Protein AF-A0A7C4XXU9-F1 (afdb_monomer)

Structure (mmCIF, N/CA/C/O backbone):
data_AF-A0A7C4XXU9-F1
#
_entry.id   AF-A0A7C4XXU9-F1
#
loop_
_atom_site.group_PDB
_atom_site.id
_atom_site.type_symbol
_atom_site.label_atom_id
_atom_site.label_alt_id
_atom_site.label_comp_id
_atom_site.label_asym_id
_atom_site.label_entity_id
_atom_site.label_seq_id
_atom_site.pdbx_PDB_ins_code
_atom_site.Cartn_x
_atom_site.Cartn_y
_atom_site.Cartn_z
_a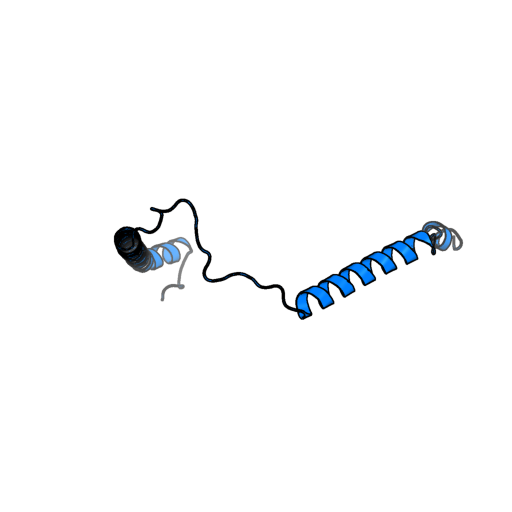tom_site.occupancy
_atom_site.B_iso_or_equiv
_atom_site.auth_seq_id
_atom_site.auth_comp_id
_atom_site.auth_asym_id
_atom_site.auth_atom_id
_atom_site.pdbx_PDB_model_num
ATOM 1 N N . GLU A 1 1 ? 11.260 15.132 27.570 1.00 55.03 1 GLU A N 1
ATOM 2 C CA . GLU A 1 1 ? 10.673 14.213 28.572 1.00 55.03 1 GLU A CA 1
ATOM 3 C C . GLU A 1 1 ? 10.626 12.743 28.139 1.00 55.03 1 GLU A C 1
ATOM 5 O O . GLU A 1 1 ? 11.269 11.927 28.785 1.00 55.03 1 GLU A O 1
ATOM 10 N N . LEU A 1 2 ? 9.922 12.378 27.056 1.00 57.34 2 LEU A N 1
ATOM 11 C CA . LEU A 1 2 ? 9.647 10.966 26.714 1.00 57.34 2 LEU A CA 1
ATOM 12 C C . LEU A 1 2 ? 10.877 10.139 26.284 1.00 57.34 2 LEU A C 1
ATOM 14 O O . LEU A 1 2 ? 10.880 8.922 26.453 1.00 57.34 2 LEU A O 1
ATOM 18 N N . GLU A 1 3 ? 11.930 10.788 25.7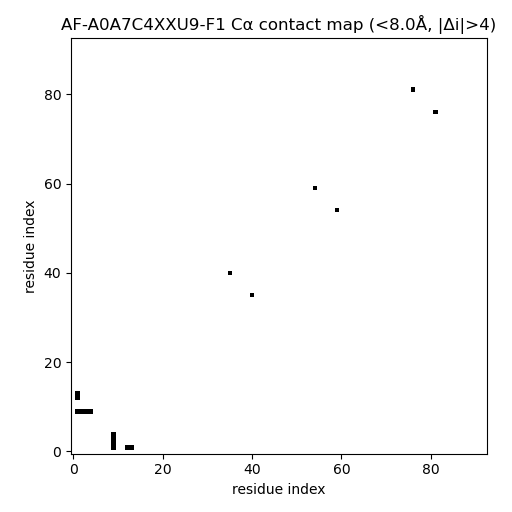84 1.00 61.28 3 GLU A N 1
ATOM 19 C CA . GLU A 1 3 ? 13.165 10.128 25.325 1.00 61.28 3 GLU A CA 1
ATOM 20 C C . GLU A 1 3 ? 14.322 10.172 26.336 1.00 61.28 3 GLU A C 1
ATOM 22 O O . GLU A 1 3 ? 15.390 9.625 26.068 1.00 61.28 3 GLU A O 1
ATOM 27 N N . LYS A 1 4 ? 14.145 10.789 27.513 1.00 60.34 4 LYS A N 1
ATOM 28 C CA . LYS A 1 4 ? 15.209 10.843 28.529 1.00 60.34 4 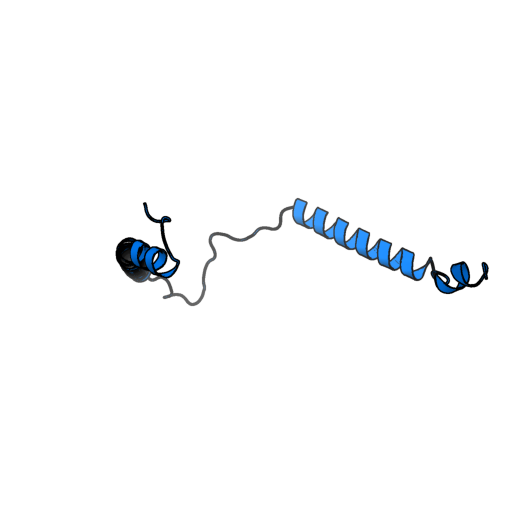LYS A CA 1
ATOM 29 C C . LYS A 1 4 ? 15.179 9.597 29.425 1.00 60.34 4 LYS A C 1
ATOM 31 O O . LYS A 1 4 ? 14.291 9.446 30.265 1.00 60.34 4 LYS A O 1
ATOM 36 N N . GLY A 1 5 ? 16.191 8.735 29.293 1.00 65.06 5 GLY A N 1
ATOM 37 C CA . GLY A 1 5 ? 16.476 7.630 30.219 1.00 65.06 5 GLY A CA 1
ATOM 38 C C . GLY A 1 5 ? 16.821 6.296 29.544 1.00 65.06 5 GLY A C 1
ATOM 39 O O . GLY A 1 5 ? 16.868 6.195 28.324 1.00 65.06 5 GLY A O 1
ATOM 40 N N . ASN A 1 6 ? 17.052 5.264 30.366 1.00 81.00 6 ASN A N 1
ATOM 41 C CA . ASN A 1 6 ? 17.362 3.895 29.934 1.00 81.00 6 ASN A CA 1
ATOM 42 C C . ASN A 1 6 ? 16.227 3.296 29.067 1.00 81.00 6 ASN A C 1
ATOM 44 O O . ASN A 1 6 ? 15.062 3.657 29.257 1.00 81.00 6 ASN A O 1
ATOM 48 N N . PHE A 1 7 ? 16.532 2.343 28.175 1.00 77.44 7 PHE A N 1
ATOM 49 C CA . PHE A 1 7 ? 15.575 1.753 27.212 1.00 77.44 7 PHE A CA 1
ATOM 50 C C . PHE A 1 7 ? 14.244 1.306 27.853 1.00 77.44 7 PHE A C 1
ATOM 52 O O . PHE A 1 7 ? 13.165 1.618 27.350 1.00 77.44 7 PHE A O 1
ATOM 59 N N . LEU A 1 8 ? 14.305 0.676 29.032 1.00 83.62 8 LEU A N 1
ATOM 60 C CA . LEU A 1 8 ? 13.122 0.251 29.796 1.00 83.62 8 LEU A CA 1
ATOM 61 C C . LEU A 1 8 ? 12.204 1.415 30.212 1.00 83.62 8 LEU A C 1
ATOM 63 O O . LEU A 1 8 ? 10.979 1.292 30.186 1.00 83.62 8 LEU A O 1
ATOM 67 N N . LYS A 1 9 ? 12.779 2.562 30.593 1.00 82.81 9 LYS A N 1
ATOM 68 C CA . LYS A 1 9 ? 12.016 3.741 31.031 1.00 82.81 9 LYS A CA 1
ATOM 69 C C . LYS A 1 9 ? 11.318 4.408 29.845 1.00 82.81 9 LYS A C 1
ATOM 71 O O . LYS A 1 9 ? 10.181 4.851 29.981 1.00 82.81 9 LYS A O 1
ATOM 76 N N . ARG A 1 10 ? 11.967 4.397 28.676 1.00 81.12 10 ARG A N 1
ATOM 77 C CA . ARG A 1 10 ? 11.405 4.881 27.410 1.00 81.12 10 ARG A CA 1
ATOM 78 C C . ARG A 1 10 ? 10.159 4.086 27.009 1.00 81.12 10 ARG A C 1
ATOM 80 O O . ARG A 1 10 ? 9.125 4.693 26.760 1.00 81.12 10 ARG A O 1
ATOM 87 N N . VAL A 1 11 ? 10.217 2.750 27.037 1.00 85.06 11 VAL A N 1
ATOM 88 C CA . VAL A 1 11 ? 9.052 1.894 26.727 1.00 85.06 11 VAL A CA 1
ATOM 89 C C . VAL A 1 11 ? 7.881 2.189 27.669 1.00 85.06 11 VAL A C 1
ATOM 91 O O . VAL A 1 11 ? 6.765 2.416 27.206 1.00 85.06 11 VAL A O 1
ATOM 94 N N . ARG A 1 12 ? 8.132 2.277 28.983 1.00 85.19 12 ARG A N 1
ATOM 95 C CA . ARG A 1 12 ? 7.080 2.554 29.975 1.00 85.19 12 ARG A CA 1
ATOM 96 C C . ARG A 1 12 ? 6.402 3.912 29.773 1.00 85.19 12 ARG A C 1
ATOM 98 O O . ARG A 1 12 ? 5.204 4.022 30.004 1.00 85.19 12 ARG A O 1
ATOM 105 N N . ASN A 1 13 ? 7.142 4.920 29.316 1.00 86.81 13 ASN A N 1
ATOM 106 C CA . ASN A 1 13 ? 6.597 6.250 29.037 1.00 86.81 13 ASN A CA 1
ATOM 107 C C . ASN A 1 13 ? 5.686 6.283 27.796 1.00 86.81 13 ASN A C 1
ATOM 109 O O . ASN A 1 13 ? 4.842 7.169 27.697 1.00 86.81 13 ASN A O 1
ATOM 113 N N . TYR A 1 14 ? 5.825 5.330 26.867 1.00 88.25 14 TYR A N 1
ATOM 114 C CA . TYR A 1 14 ? 4.949 5.228 25.694 1.00 88.25 14 TYR A CA 1
ATOM 115 C C . TYR A 1 14 ? 3.639 4.482 25.974 1.00 88.25 14 TYR A C 1
ATOM 117 O O . TYR A 1 14 ? 2.647 4.742 25.296 1.00 88.25 14 TYR A O 1
ATOM 125 N N . ILE A 1 15 ? 3.595 3.597 26.977 1.00 90.88 15 ILE A N 1
ATOM 126 C CA . ILE A 1 15 ? 2.400 2.801 27.319 1.00 90.88 15 ILE A CA 1
ATOM 127 C C . ILE A 1 15 ? 1.129 3.665 27.485 1.00 90.88 15 ILE A C 1
ATOM 129 O O . ILE A 1 15 ? 0.121 3.330 26.859 1.00 90.88 15 ILE A O 1
ATOM 133 N N . PRO A 1 16 ? 1.141 4.795 28.226 1.00 91.06 16 PRO A N 1
ATOM 134 C CA . PRO A 1 16 ? -0.051 5.627 28.417 1.00 91.06 16 PRO A CA 1
ATOM 135 C C . PRO A 1 16 ? -0.594 6.253 27.129 1.00 91.06 16 PRO A C 1
ATOM 137 O O . PRO A 1 16 ? -1.754 6.638 27.095 1.00 91.06 16 PRO A O 1
ATOM 140 N N . ILE A 1 17 ? 0.231 6.364 26.084 1.00 91.31 17 ILE A N 1
ATOM 141 C CA . ILE A 1 17 ? -0.157 6.908 24.775 1.00 91.31 17 ILE A CA 1
ATOM 142 C C . ILE A 1 17 ? -0.604 5.775 23.846 1.00 91.31 17 ILE A C 1
ATOM 144 O O . ILE A 1 17 ? -1.588 5.905 23.122 1.00 91.31 17 ILE A O 1
ATOM 148 N N . LEU A 1 18 ? 0.088 4.636 23.882 1.00 94.12 18 LEU A N 1
ATOM 149 C CA . LEU A 1 18 ? -0.221 3.488 23.031 1.00 94.12 18 LEU A CA 1
ATOM 150 C C . LEU A 1 18 ? -1.592 2.885 23.349 1.00 94.12 18 LEU A C 1
ATOM 152 O O . LEU A 1 18 ? -2.357 2.612 22.428 1.00 94.12 18 LEU A O 1
ATOM 156 N N . ILE A 1 19 ? -1.930 2.719 24.632 1.00 95.56 19 ILE A N 1
ATOM 157 C CA . ILE A 1 19 ? -3.220 2.151 25.057 1.00 95.56 19 ILE A CA 1
ATOM 158 C C . ILE A 1 19 ? -4.418 2.924 24.463 1.00 95.56 19 ILE A C 1
ATOM 160 O O . ILE A 1 19 ? -5.237 2.301 23.783 1.00 95.56 19 ILE A O 1
ATOM 164 N N . PRO A 1 20 ? -4.552 4.254 24.645 1.00 95.69 20 PRO A N 1
ATOM 165 C CA . PRO A 1 20 ? -5.681 4.997 24.088 1.00 95.69 20 PRO A CA 1
ATOM 166 C C . PRO A 1 20 ? -5.675 5.036 22.556 1.00 95.69 20 PRO A C 1
ATOM 168 O O . PRO A 1 20 ? -6.749 4.992 21.957 1.00 95.69 20 PRO A O 1
ATOM 171 N N . LEU A 1 21 ? -4.505 5.061 21.906 1.00 96.62 21 LEU A N 1
ATOM 172 C CA . LEU A 1 21 ? -4.420 4.986 20.442 1.00 96.62 21 LEU A CA 1
ATOM 173 C C . LEU A 1 21 ? -4.955 3.655 19.907 1.00 96.62 21 LEU A C 1
ATOM 175 O O . LEU A 1 21 ? -5.728 3.649 18.950 1.00 96.62 21 LEU A O 1
ATOM 179 N N . ILE A 1 22 ? -4.590 2.541 20.544 1.00 97.38 22 ILE A N 1
ATOM 180 C CA . ILE A 1 22 ? -5.076 1.210 20.166 1.00 97.38 22 ILE A CA 1
ATOM 181 C C . ILE A 1 22 ? -6.592 1.130 20.361 1.00 97.38 22 ILE A C 1
ATOM 183 O O . ILE A 1 22 ? -7.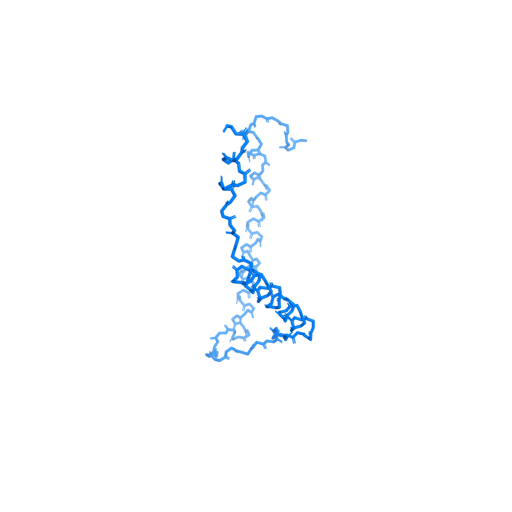302 0.707 19.451 1.00 97.38 22 ILE A O 1
ATOM 187 N N . ILE A 1 23 ? -7.108 1.591 21.505 1.00 97.56 23 ILE A N 1
ATOM 188 C CA . ILE A 1 23 ? -8.554 1.590 21.775 1.00 97.56 23 ILE A CA 1
ATOM 189 C C . ILE A 1 23 ? -9.304 2.456 20.751 1.00 97.56 23 ILE A C 1
ATOM 191 O O . ILE A 1 23 ? -10.354 2.047 20.255 1.00 97.56 23 ILE A O 1
ATOM 195 N N . SER A 1 24 ? -8.762 3.625 20.404 1.00 97.19 24 SER A N 1
ATOM 196 C CA . SER A 1 24 ? -9.328 4.516 19.384 1.00 97.19 24 SER A CA 1
ATOM 197 C C . SER A 1 24 ? -9.363 3.854 18.001 1.00 97.19 24 SER A C 1
ATOM 199 O O . SER A 1 24 ? -10.394 3.869 17.327 1.00 97.19 24 SER A O 1
ATOM 201 N N . ALA A 1 25 ? -8.274 3.191 17.600 1.00 97.25 25 ALA A N 1
ATOM 202 C CA . ALA A 1 25 ? -8.204 2.469 16.333 1.00 97.25 25 ALA A CA 1
ATOM 203 C C . ALA A 1 25 ? -9.206 1.302 16.266 1.00 97.25 25 ALA A C 1
ATOM 205 O O . ALA A 1 25 ? -9.868 1.127 15.242 1.00 97.25 25 ALA A O 1
ATOM 206 N N . ILE A 1 26 ? -9.363 0.543 17.359 1.00 98.06 26 ILE A N 1
ATOM 207 C CA . ILE A 1 26 ? -10.332 -0.561 17.443 1.00 98.06 26 ILE A CA 1
ATOM 208 C C . ILE A 1 26 ? -11.763 -0.033 17.309 1.00 98.06 26 ILE A C 1
ATOM 210 O O . ILE A 1 26 ? -12.516 -0.544 16.482 1.00 98.06 26 ILE A O 1
ATOM 214 N N . ARG A 1 27 ? -12.135 1.010 18.065 1.00 97.75 27 ARG A N 1
ATOM 215 C CA . ARG A 1 27 ? -13.477 1.619 17.980 1.00 97.75 27 ARG A CA 1
ATOM 216 C C . ARG A 1 27 ? -13.795 2.084 16.562 1.00 97.75 27 ARG A C 1
ATOM 218 O O . ARG A 1 27 ? -14.816 1.691 16.012 1.00 97.75 27 ARG A O 1
ATOM 225 N N . ARG A 1 28 ? -12.870 2.813 15.934 1.00 97.25 28 ARG A N 1
ATOM 226 C CA . ARG A 1 28 ? -13.014 3.263 14.543 1.00 97.25 28 ARG A CA 1
ATOM 227 C C . ARG A 1 28 ? -13.186 2.099 13.565 1.00 97.25 28 ARG A C 1
ATOM 229 O O . ARG A 1 28 ? -13.953 2.206 12.614 1.00 97.25 28 ARG A O 1
ATOM 236 N N . SER A 1 29 ? -12.456 1.000 13.764 1.00 97.56 29 SER A N 1
ATOM 237 C CA . SER A 1 29 ? -12.586 -0.185 12.912 1.00 97.56 29 SER A CA 1
ATOM 238 C C . SER A 1 29 ? -13.957 -0.846 13.055 1.00 97.56 29 SER A C 1
ATOM 240 O O . SER A 1 29 ? -14.490 -1.322 12.056 1.00 97.56 29 SER A O 1
ATOM 242 N N . LEU A 1 30 ? -14.516 -0.883 14.267 1.00 97.69 30 LEU A N 1
ATOM 243 C CA . LEU A 1 30 ? -15.848 -1.434 14.527 1.00 97.69 30 LEU A CA 1
ATOM 244 C C . LEU A 1 30 ? -16.941 -0.561 13.904 1.00 97.69 30 LEU A C 1
ATOM 246 O O . LEU A 1 30 ? -17.786 -1.080 13.184 1.00 97.69 30 LEU A O 1
ATOM 250 N N . GLU A 1 31 ? -16.867 0.758 14.088 1.00 97.19 31 GLU A N 1
ATOM 251 C CA . GLU A 1 31 ? -17.789 1.715 13.456 1.00 97.19 31 GLU A CA 1
ATOM 252 C C . GLU A 1 31 ? -17.751 1.611 11.923 1.00 97.19 31 GLU A C 1
ATOM 254 O O . GLU A 1 31 ? -18.783 1.642 11.253 1.00 97.19 31 GLU A O 1
ATOM 259 N N . LEU A 1 32 ? -16.554 1.446 11.346 1.00 96.19 32 LEU A N 1
ATOM 260 C CA . LEU A 1 32 ? -16.398 1.241 9.909 1.00 96.19 32 LEU A CA 1
ATOM 261 C C . LEU A 1 32 ? -17.017 -0.088 9.457 1.00 96.19 32 LEU A C 1
ATOM 263 O O . LEU A 1 32 ? -17.669 -0.115 8.415 1.00 96.19 32 LEU A O 1
ATOM 267 N N . ALA A 1 33 ? -16.829 -1.169 10.217 1.00 95.88 33 ALA A N 1
ATOM 268 C CA . ALA A 1 33 ? -17.416 -2.471 9.910 1.00 95.88 33 ALA A CA 1
ATOM 269 C C . ALA A 1 33 ? -18.951 -2.418 9.948 1.00 95.88 33 ALA A C 1
ATOM 271 O O . ALA A 1 33 ? -19.591 -2.843 8.990 1.00 95.88 33 ALA A O 1
ATOM 272 N N . GLU A 1 34 ? -19.535 -1.800 10.975 1.00 95.75 34 GLU A N 1
ATOM 273 C CA . GLU A 1 34 ? -20.985 -1.604 11.088 1.00 95.75 34 GLU A CA 1
ATOM 274 C C . GLU A 1 34 ? -21.535 -0.769 9.918 1.00 95.75 34 GLU A C 1
ATOM 276 O O . GLU A 1 34 ? -22.524 -1.136 9.278 1.00 95.75 34 GLU A O 1
ATOM 281 N N . ALA A 1 35 ? -20.842 0.311 9.542 1.00 96.06 35 ALA A N 1
ATOM 282 C CA . ALA A 1 35 ? -21.206 1.112 8.374 1.00 96.06 35 ALA A CA 1
ATOM 283 C C . ALA A 1 35 ? -21.082 0.328 7.051 1.00 96.06 35 ALA A C 1
ATOM 285 O O . ALA A 1 35 ? -21.865 0.540 6.119 1.00 96.06 35 ALA A O 1
ATOM 286 N N . MET A 1 36 ? -20.102 -0.574 6.942 1.00 94.88 36 MET A N 1
ATOM 287 C CA . MET A 1 36 ? -19.930 -1.453 5.783 1.00 94.88 36 M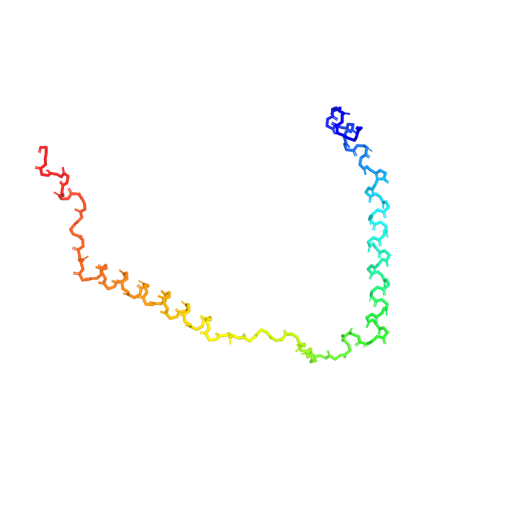ET A CA 1
ATOM 288 C C . MET A 1 36 ? -21.048 -2.498 5.699 1.00 94.88 36 MET A C 1
ATOM 290 O O . MET A 1 36 ? -21.589 -2.712 4.611 1.00 94.88 36 MET A O 1
ATOM 294 N N . GLU A 1 37 ? -21.429 -3.102 6.822 1.00 92.00 37 GLU A N 1
ATOM 295 C CA . GLU A 1 37 ? -22.535 -4.060 6.912 1.00 92.00 37 GLU A CA 1
ATOM 296 C C . GLU A 1 37 ? -23.884 -3.401 6.608 1.00 92.00 37 GLU A C 1
ATOM 298 O O . GLU A 1 37 ? -24.656 -3.939 5.814 1.00 92.00 37 GLU A O 1
ATOM 303 N N . SER A 1 38 ? -24.126 -2.188 7.119 1.00 94.69 38 SER A N 1
ATOM 304 C CA . SER A 1 38 ? -25.320 -1.390 6.797 1.00 94.69 38 SER A CA 1
ATOM 305 C C . SER A 1 38 ? -25.454 -1.118 5.291 1.00 94.69 38 SER A C 1
ATOM 307 O O . SER A 1 38 ? -26.554 -1.117 4.738 1.00 94.69 38 SER A O 1
ATOM 309 N N . ARG A 1 39 ? -24.324 -0.960 4.589 1.00 91.81 39 ARG A N 1
ATOM 310 C CA . ARG A 1 39 ? -24.265 -0.811 3.124 1.00 91.81 39 ARG A CA 1
ATOM 311 C C . ARG A 1 39 ? -24.263 -2.147 2.367 1.00 91.81 39 ARG A C 1
ATOM 313 O O . ARG A 1 39 ? -24.012 -2.151 1.161 1.00 91.81 39 ARG A O 1
ATOM 320 N N . ALA A 1 40 ? -24.501 -3.269 3.048 1.00 89.25 40 ALA A N 1
ATOM 321 C CA . ALA A 1 40 ? -24.448 -4.628 2.505 1.00 89.25 40 ALA A CA 1
ATOM 322 C C . ALA A 1 40 ? -23.121 -4.950 1.784 1.00 89.25 40 ALA A C 1
ATOM 324 O O . ALA A 1 40 ? -23.080 -5.684 0.785 1.00 89.25 40 ALA A O 1
ATOM 325 N N . TRP A 1 41 ? -22.006 -4.391 2.267 1.00 84.56 41 TRP A N 1
ATOM 326 C CA . TRP A 1 41 ? -20.697 -4.614 1.664 1.00 84.56 41 TRP A CA 1
ATOM 327 C C . TRP A 1 41 ? -20.292 -6.088 1.781 1.00 84.56 41 TRP A C 1
ATOM 329 O O . TRP A 1 41 ? -20.005 -6.588 2.860 1.00 84.56 41 TRP A O 1
ATOM 339 N N . GLY A 1 42 ? -20.214 -6.786 0.645 1.00 83.38 42 GLY A N 1
ATOM 340 C CA . GLY A 1 42 ? -19.902 -8.221 0.596 1.00 83.38 42 GLY A CA 1
ATOM 341 C C . GLY A 1 42 ? -21.099 -9.141 0.347 1.00 83.38 42 GLY A C 1
ATOM 342 O O . GLY A 1 42 ? -20.882 -10.331 0.142 1.00 83.38 42 GLY A O 1
ATOM 343 N N . ALA A 1 43 ? -22.324 -8.610 0.260 1.00 83.75 43 ALA A N 1
ATOM 344 C CA . ALA A 1 43 ? -23.512 -9.398 -0.088 1.00 83.75 43 ALA A CA 1
ATOM 345 C C . ALA A 1 43 ? -23.510 -9.902 -1.550 1.00 83.75 43 ALA A C 1
ATOM 347 O O . ALA A 1 43 ? -24.104 -10.932 -1.857 1.00 83.75 43 ALA A O 1
ATOM 348 N N . THR A 1 44 ? -22.819 -9.208 -2.465 1.00 79.88 44 THR A N 1
ATOM 349 C CA . THR A 1 44 ? -22.670 -9.630 -3.869 1.00 79.88 44 THR A CA 1
ATOM 350 C C . THR A 1 44 ? -21.328 -10.317 -4.126 1.00 79.88 44 THR A C 1
ATOM 352 O O . THR A 1 44 ? -20.268 -9.806 -3.753 1.00 79.88 44 THR A O 1
ATOM 355 N N . LYS A 1 45 ? -21.356 -11.461 -4.829 1.00 76.81 45 LYS A N 1
ATOM 356 C CA . LYS A 1 45 ? -20.142 -12.174 -5.276 1.00 76.81 45 LYS A CA 1
ATOM 357 C C . LYS A 1 45 ? -19.350 -11.385 -6.324 1.00 76.81 45 LYS A C 1
ATOM 359 O O . LYS A 1 45 ? -18.134 -11.542 -6.411 1.00 76.81 45 LYS A O 1
ATOM 364 N N . LYS A 1 46 ? -20.008 -10.537 -7.124 1.00 77.19 46 LYS A N 1
ATOM 365 C CA . LYS A 1 46 ? -19.348 -9.752 -8.175 1.00 77.19 46 LYS A CA 1
ATOM 366 C C . LYS A 1 46 ? -18.978 -8.376 -7.625 1.00 77.19 46 LYS A C 1
ATOM 368 O O . LYS A 1 46 ? -19.828 -7.502 -7.491 1.00 77.19 46 LYS A O 1
ATOM 373 N N . ARG A 1 47 ? -17.701 -8.191 -7.285 1.00 77.81 47 ARG A N 1
ATOM 374 C CA . ARG A 1 47 ? -17.155 -6.901 -6.842 1.00 77.81 47 ARG A CA 1
ATOM 375 C C . ARG A 1 47 ? -17.015 -5.964 -8.046 1.00 77.81 47 ARG A C 1
ATOM 377 O O . ARG A 1 47 ? -16.325 -6.297 -9.005 1.00 77.81 47 ARG A O 1
ATOM 384 N N . THR A 1 48 ? -17.641 -4.793 -7.986 1.00 80.88 48 THR A N 1
ATOM 385 C CA . THR A 1 48 ? -17.400 -3.707 -8.948 1.00 80.88 48 THR A CA 1
ATOM 386 C C . THR A 1 48 ? -16.261 -2.843 -8.418 1.00 80.88 48 THR A C 1
ATOM 388 O O . THR A 1 48 ? -16.356 -2.317 -7.311 1.00 80.88 48 THR A O 1
ATOM 391 N N . ASN A 1 49 ? -15.172 -2.712 -9.177 1.00 79.00 49 ASN A N 1
ATOM 392 C CA . ASN A 1 49 ? -14.053 -1.852 -8.799 1.00 79.00 49 ASN A CA 1
ATOM 393 C C . ASN A 1 49 ? -14.301 -0.421 -9.305 1.00 79.00 49 ASN A C 1
ATOM 395 O O . ASN A 1 49 ? -14.408 -0.210 -10.511 1.00 79.00 49 ASN A O 1
ATOM 399 N N . LEU A 1 50 ? -14.408 0.546 -8.388 1.00 83.81 50 LEU A N 1
ATOM 400 C CA . LEU A 1 50 ? -14.590 1.964 -8.720 1.00 83.81 50 LEU A CA 1
ATOM 401 C C . LEU A 1 50 ? -13.293 2.601 -9.247 1.00 83.81 50 LEU A C 1
ATOM 403 O O . LEU A 1 50 ? -13.333 3.435 -10.149 1.00 83.81 50 LEU A O 1
ATOM 407 N N . TYR A 1 51 ? -12.144 2.180 -8.714 1.00 85.38 51 TYR A N 1
ATOM 408 C CA . TYR A 1 51 ? -10.825 2.672 -9.100 1.00 85.38 51 TYR A CA 1
ATOM 409 C C . TYR A 1 51 ? -10.109 1.611 -9.926 1.00 85.38 51 TYR A C 1
ATOM 411 O O . TYR A 1 51 ? -9.379 0.759 -9.419 1.00 85.38 51 TYR A O 1
ATOM 419 N N . VAL A 1 52 ? -10.338 1.659 -11.234 1.00 85.44 52 VAL A N 1
ATOM 420 C CA . VAL A 1 52 ? -9.637 0.790 -12.179 1.00 85.44 52 VAL A CA 1
ATOM 421 C C . VAL A 1 52 ? -8.335 1.465 -12.590 1.00 85.44 52 VAL A C 1
ATOM 423 O O . VAL A 1 52 ? -8.350 2.586 -13.103 1.00 85.44 52 VAL A O 1
ATOM 426 N N . LEU A 1 53 ? -7.211 0.775 -12.384 1.00 86.12 53 LEU A N 1
ATOM 427 C CA . LEU A 1 53 ? -5.918 1.214 -12.893 1.00 86.12 53 LEU A CA 1
ATOM 428 C C . LEU A 1 53 ? -5.957 1.164 -14.426 1.00 86.12 53 LEU A C 1
ATOM 430 O O . LEU A 1 53 ? -6.089 0.092 -15.017 1.00 86.12 53 LEU A O 1
ATOM 434 N N . LYS A 1 54 ? -5.887 2.329 -15.071 1.00 85.62 54 LYS A N 1
ATOM 435 C CA . LYS A 1 54 ? -5.809 2.443 -16.530 1.00 85.62 54 LYS A CA 1
ATOM 436 C C . LYS A 1 54 ? -4.362 2.704 -16.914 1.00 85.62 54 LYS A C 1
ATOM 438 O O . LYS A 1 54 ? -3.812 3.723 -16.506 1.00 85.62 54 LYS A O 1
ATOM 443 N N . LEU A 1 55 ? -3.787 1.807 -17.712 1.00 85.44 55 LEU A N 1
ATOM 444 C CA . LEU A 1 55 ? -2.458 2.006 -18.286 1.00 85.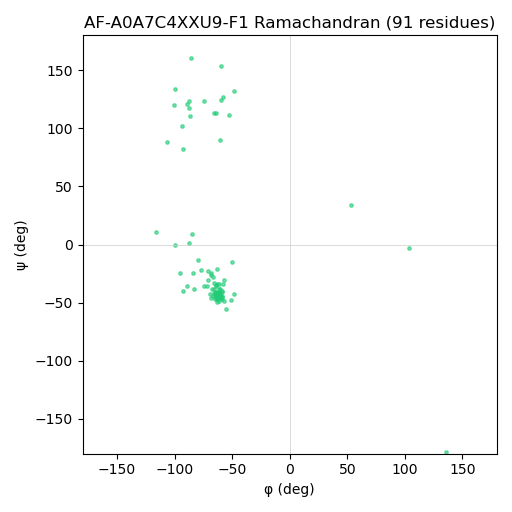44 55 LEU A CA 1
ATOM 445 C C . LEU A 1 55 ? -2.463 3.276 -19.134 1.00 85.44 55 LEU A C 1
ATOM 447 O O . LEU A 1 55 ? -3.293 3.431 -20.042 1.00 85.44 55 LEU A O 1
ATOM 451 N N . ARG A 1 56 ? -1.557 4.198 -18.819 1.00 88.81 56 ARG A N 1
ATOM 452 C CA . ARG A 1 56 ? -1.386 5.431 -19.590 1.00 88.81 56 ARG A CA 1
ATOM 453 C C . ARG A 1 56 ? -0.448 5.161 -20.761 1.00 88.81 56 ARG A C 1
ATOM 455 O O . ARG A 1 56 ? 0.319 4.205 -20.770 1.00 88.81 56 ARG A O 1
ATOM 462 N N . ARG A 1 57 ? -0.496 6.030 -21.774 1.00 86.75 57 ARG A N 1
ATOM 463 C CA . ARG A 1 57 ? 0.414 5.954 -22.935 1.00 86.75 57 ARG A CA 1
ATOM 464 C C . ARG A 1 57 ? 1.888 6.012 -22.519 1.00 86.75 57 ARG A C 1
ATOM 466 O O . ARG A 1 57 ? 2.727 5.404 -23.167 1.00 86.75 57 ARG A O 1
ATOM 473 N N . GLU A 1 58 ? 2.165 6.708 -21.420 1.00 88.50 58 GLU A N 1
ATOM 474 C CA . GLU A 1 58 ? 3.479 6.786 -20.780 1.00 88.50 58 GLU A CA 1
ATOM 475 C C . GLU A 1 58 ? 3.967 5.400 -20.334 1.00 88.50 58 GLU A C 1
ATOM 477 O O . GLU A 1 58 ? 5.094 5.036 -20.650 1.00 88.50 58 GLU A O 1
ATOM 482 N N . ASP A 1 59 ? 3.111 4.581 -19.710 1.00 90.31 59 ASP A N 1
ATOM 483 C CA . ASP A 1 59 ? 3.475 3.229 -19.257 1.00 90.31 59 ASP A CA 1
ATOM 484 C C . ASP A 1 59 ? 3.889 2.336 -20.433 1.00 90.31 59 ASP A C 1
ATOM 486 O O . ASP A 1 59 ? 4.856 1.581 -20.342 1.00 90.31 59 ASP A O 1
ATOM 490 N N . TYR A 1 60 ? 3.200 2.466 -21.572 1.00 90.50 60 TYR A N 1
ATOM 491 C CA . TYR A 1 60 ? 3.564 1.753 -22.797 1.00 90.50 60 TYR A CA 1
ATOM 492 C C . TYR A 1 60 ? 4.893 2.236 -23.382 1.00 90.50 60 TYR A C 1
ATOM 494 O O . TYR A 1 60 ? 5.673 1.417 -23.866 1.00 90.50 60 TYR A O 1
ATOM 502 N N . LEU A 1 61 ? 5.174 3.542 -23.321 1.00 93.62 61 LEU A N 1
ATOM 503 C CA . LEU A 1 61 ? 6.450 4.096 -23.771 1.00 93.62 61 LEU A CA 1
ATOM 504 C C . LEU A 1 61 ? 7.605 3.583 -22.902 1.00 93.62 61 LEU A C 1
ATOM 506 O O . LEU A 1 61 ? 8.603 3.107 -23.441 1.00 93.62 61 LEU A O 1
ATOM 510 N N . PHE A 1 62 ? 7.453 3.614 -21.575 1.00 93.69 62 PHE A N 1
ATOM 511 C CA . PHE A 1 62 ? 8.451 3.067 -20.654 1.00 93.69 62 PHE A CA 1
ATOM 512 C C . PHE A 1 62 ? 8.662 1.569 -20.880 1.00 93.69 62 PHE A C 1
ATOM 514 O O . PHE A 1 62 ? 9.806 1.137 -21.009 1.00 93.69 62 PHE A O 1
ATOM 521 N N . ALA A 1 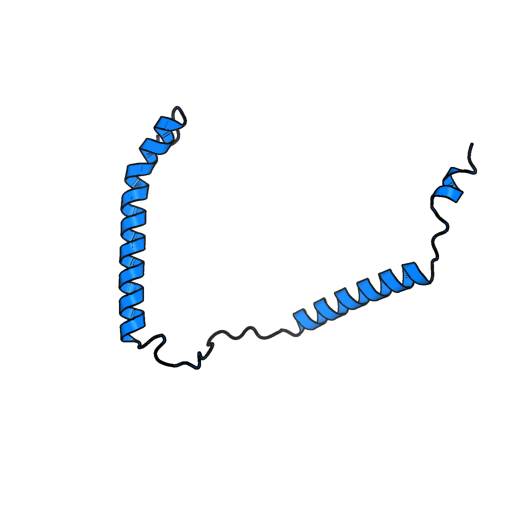63 ? 7.585 0.792 -21.021 1.00 93.56 63 ALA A N 1
ATOM 522 C CA . ALA A 1 63 ? 7.681 -0.634 -21.316 1.00 93.56 63 ALA A CA 1
ATOM 523 C C . ALA A 1 63 ? 8.439 -0.904 -22.629 1.00 93.56 63 ALA A C 1
ATOM 525 O O . ALA A 1 63 ? 9.327 -1.757 -22.662 1.00 93.56 63 ALA A O 1
ATOM 526 N N . ALA A 1 64 ? 8.145 -0.152 -23.696 1.00 94.44 64 ALA A N 1
ATOM 527 C CA . ALA A 1 64 ? 8.825 -0.296 -24.982 1.00 94.44 64 ALA A CA 1
ATOM 528 C C . ALA A 1 64 ? 10.319 0.052 -24.897 1.00 94.44 64 ALA A C 1
ATOM 530 O O . ALA A 1 64 ? 11.150 -0.677 -25.440 1.00 94.44 64 ALA A O 1
ATOM 531 N N . ILE A 1 65 ? 10.676 1.121 -24.176 1.00 95.44 65 ILE A N 1
ATOM 532 C CA . ILE A 1 65 ? 12.075 1.512 -23.954 1.00 95.44 65 ILE A CA 1
ATOM 533 C C . ILE A 1 65 ? 12.818 0.420 -23.178 1.00 95.44 65 ILE A C 1
ATOM 535 O O . ILE A 1 65 ? 13.906 0.015 -23.588 1.00 95.44 65 ILE A O 1
ATOM 539 N N . THR A 1 66 ? 12.238 -0.099 -22.092 1.00 94.12 66 THR A N 1
ATOM 540 C CA . THR A 1 66 ? 12.861 -1.163 -21.292 1.00 94.12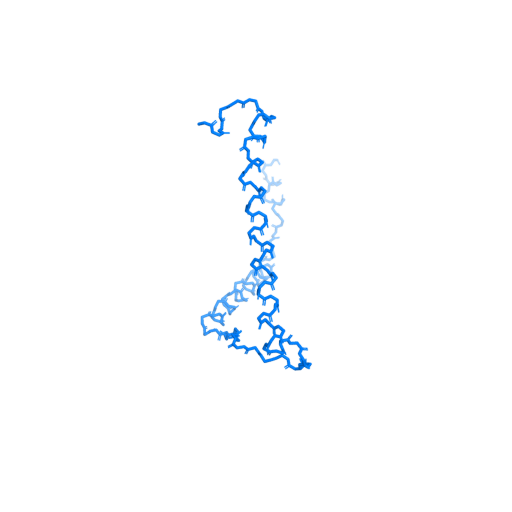 66 THR A CA 1
ATOM 541 C C . THR A 1 66 ? 13.097 -2.426 -22.120 1.00 94.12 66 THR A C 1
ATOM 543 O O . THR A 1 66 ? 14.188 -2.997 -22.070 1.00 94.12 66 THR A O 1
ATOM 546 N N . VAL A 1 67 ? 12.116 -2.840 -22.926 1.00 95.88 67 VAL A N 1
ATOM 547 C CA . VAL A 1 67 ? 12.266 -3.988 -23.834 1.00 95.88 67 VAL A CA 1
ATOM 548 C C . VAL A 1 67 ? 13.332 -3.716 -24.899 1.00 95.88 67 VAL A C 1
ATOM 550 O O . VAL A 1 67 ? 14.144 -4.595 -25.178 1.00 95.88 67 VAL A O 1
ATOM 553 N N . GLY A 1 68 ? 13.387 -2.501 -25.450 1.00 95.44 68 GLY A N 1
ATOM 554 C CA . GLY A 1 68 ? 14.404 -2.101 -26.426 1.00 95.44 68 GLY A CA 1
ATOM 555 C C . GLY A 1 68 ? 15.826 -2.162 -25.866 1.00 95.44 68 GLY A C 1
ATOM 556 O O . GLY A 1 68 ? 16.717 -2.718 -26.507 1.00 95.44 68 GLY A O 1
ATOM 557 N N . ILE A 1 69 ? 16.035 -1.665 -24.643 1.00 93.44 69 ILE A N 1
ATOM 558 C CA . ILE A 1 69 ? 17.334 -1.734 -23.956 1.00 93.44 69 ILE A CA 1
ATOM 559 C C . ILE A 1 69 ? 17.734 -3.192 -23.699 1.00 93.44 69 ILE A C 1
ATOM 561 O O . ILE A 1 69 ? 18.883 -3.560 -23.938 1.00 93.44 69 ILE A O 1
ATOM 565 N N . LEU A 1 70 ? 16.799 -4.040 -23.260 1.00 94.12 70 LEU A N 1
ATOM 566 C CA . LEU A 1 70 ? 17.063 -5.467 -23.056 1.00 94.12 70 LEU A CA 1
ATOM 567 C C . LEU A 1 70 ? 17.429 -6.180 -24.363 1.00 94.12 70 LEU A C 1
ATOM 569 O O . LEU A 1 70 ? 18.397 -6.938 -24.394 1.00 94.12 70 LEU A O 1
ATOM 573 N N . ALA A 1 71 ? 16.695 -5.918 -25.444 1.00 93.06 71 ALA A N 1
ATOM 574 C CA . ALA A 1 71 ? 16.984 -6.491 -26.755 1.00 93.06 71 ALA A CA 1
ATOM 575 C C . ALA A 1 71 ? 18.363 -6.052 -27.268 1.00 93.06 71 ALA A C 1
ATOM 577 O O . ALA A 1 71 ? 19.126 -6.885 -27.754 1.00 93.06 71 ALA A O 1
ATOM 578 N N . LEU A 1 72 ? 18.716 -4.775 -27.092 1.00 90.81 72 LEU A N 1
ATOM 579 C CA . LEU A 1 72 ? 20.033 -4.252 -27.449 1.00 90.81 72 LEU A CA 1
ATOM 580 C C . LEU A 1 72 ? 21.143 -4.894 -26.609 1.00 90.81 72 LEU A C 1
ATOM 582 O O . LEU A 1 72 ? 22.157 -5.306 -27.163 1.00 90.81 72 LEU A O 1
ATOM 586 N N . ALA A 1 73 ? 20.948 -5.054 -25.299 1.00 87.94 73 ALA A N 1
ATOM 587 C CA . ALA A 1 73 ? 21.913 -5.727 -24.431 1.00 87.94 73 ALA A CA 1
ATOM 588 C C . ALA A 1 73 ? 22.145 -7.194 -24.843 1.00 87.94 73 ALA A C 1
ATOM 590 O O . ALA A 1 73 ? 23.284 -7.663 -24.868 1.00 87.94 73 ALA A O 1
ATOM 591 N N . ILE A 1 74 ? 21.080 -7.914 -25.211 1.00 88.69 74 ILE A N 1
ATOM 592 C CA . ILE A 1 74 ? 21.176 -9.288 -25.725 1.00 88.69 74 ILE A CA 1
ATOM 593 C C . ILE A 1 74 ? 21.881 -9.307 -27.084 1.00 88.69 74 ILE A C 1
ATOM 595 O O . ILE A 1 74 ? 22.766 -10.134 -27.297 1.00 88.69 74 ILE A O 1
ATOM 599 N N . PHE A 1 75 ? 21.529 -8.390 -27.986 1.00 87.44 75 PHE A N 1
ATOM 600 C CA . PHE A 1 75 ? 22.145 -8.285 -29.306 1.00 87.44 75 PHE A CA 1
ATOM 601 C C . PHE A 1 75 ? 23.649 -8.017 -29.203 1.00 87.44 75 PHE A C 1
ATOM 603 O O . PHE A 1 75 ? 24.439 -8.720 -29.825 1.00 87.44 75 PHE A O 1
ATOM 610 N N . VAL A 1 76 ? 24.054 -7.075 -28.348 1.00 85.81 76 VAL A N 1
ATOM 611 C CA . VAL A 1 76 ? 25.464 -6.790 -28.056 1.00 85.81 76 VAL A CA 1
ATOM 612 C C . VAL A 1 76 ? 26.162 -8.032 -27.508 1.00 85.81 76 VAL A C 1
ATOM 614 O O . VAL A 1 76 ? 27.235 -8.370 -27.988 1.00 85.81 76 VAL A O 1
ATOM 617 N N . ARG A 1 77 ? 25.550 -8.764 -26.571 1.00 79.88 77 ARG A N 1
ATOM 618 C CA . ARG A 1 77 ? 26.130 -10.002 -26.027 1.00 79.88 77 ARG A CA 1
ATOM 619 C C . ARG A 1 77 ? 26.290 -11.114 -27.074 1.00 79.88 77 ARG A C 1
ATOM 621 O O . ARG A 1 77 ? 27.215 -11.912 -26.956 1.00 79.88 77 ARG A O 1
ATOM 628 N N . LEU A 1 78 ? 25.378 -11.214 -28.043 1.00 79.31 78 LEU A N 1
ATOM 629 C CA . LEU A 1 78 ? 25.412 -12.251 -29.082 1.00 79.31 78 LEU A CA 1
ATOM 630 C C . LEU A 1 78 ? 26.348 -11.891 -30.245 1.00 79.31 78 LEU A C 1
ATOM 632 O O . LEU A 1 78 ? 27.023 -12.776 -30.761 1.00 79.31 78 LEU A O 1
ATOM 636 N N . TYR A 1 79 ? 26.388 -10.618 -30.653 1.00 73.62 79 TYR A N 1
ATOM 637 C CA . TYR A 1 79 ? 27.179 -10.150 -31.798 1.00 73.62 79 TYR A CA 1
ATOM 638 C C . TYR A 1 79 ? 28.609 -9.746 -31.406 1.00 73.62 79 TYR A C 1
ATOM 640 O O . TYR A 1 79 ? 29.550 -10.007 -32.152 1.00 73.62 79 TYR A O 1
ATOM 648 N N . LEU A 1 80 ? 28.801 -9.164 -30.215 1.00 64.75 80 LEU A N 1
ATOM 649 C CA . LEU A 1 80 ? 30.114 -9.023 -29.586 1.00 64.75 80 LEU A CA 1
ATOM 650 C C . LEU A 1 80 ? 30.328 -10.238 -28.683 1.00 64.75 80 LEU A C 1
ATOM 652 O O . LEU A 1 80 ? 30.096 -10.194 -27.475 1.00 64.75 80 LEU A O 1
ATOM 656 N N . TYR A 1 81 ? 30.764 -11.344 -29.286 1.00 59.94 81 TYR A N 1
ATOM 657 C CA . TYR A 1 81 ? 31.344 -12.467 -28.559 1.00 59.94 81 TYR A CA 1
ATOM 658 C C . TYR A 1 81 ? 32.590 -11.941 -27.836 1.00 59.94 81 TYR A C 1
ATOM 660 O O . TYR A 1 81 ? 33.662 -11.870 -28.427 1.00 59.94 81 TYR A O 1
ATOM 668 N N . ILE A 1 82 ? 32.425 -11.461 -26.600 1.00 60.78 82 ILE A N 1
ATOM 669 C CA . ILE A 1 82 ? 33.515 -10.938 -25.770 1.00 60.78 82 ILE A CA 1
ATOM 670 C C . ILE A 1 82 ? 34.604 -12.025 -25.728 1.00 60.78 82 ILE A C 1
ATOM 672 O O . ILE A 1 82 ? 34.350 -13.078 -25.127 1.00 60.78 82 ILE A O 1
ATOM 676 N N . PRO A 1 83 ? 35.797 -11.828 -26.336 1.00 61.47 83 PRO A N 1
ATOM 677 C CA . PRO A 1 83 ? 36.936 -12.654 -25.978 1.00 61.47 83 PRO A CA 1
ATOM 678 C C . PRO A 1 83 ? 37.133 -12.451 -24.478 1.00 61.47 83 PRO A C 1
ATOM 680 O O . PRO A 1 83 ? 37.100 -11.326 -23.973 1.00 61.47 83 PRO A O 1
ATOM 683 N N . ARG A 1 84 ? 37.189 -13.563 -23.743 1.00 63.31 84 ARG A N 1
ATOM 684 C CA . ARG A 1 84 ? 37.218 -13.577 -22.278 1.00 63.31 84 ARG A CA 1
ATOM 685 C C . ARG A 1 84 ? 38.276 -12.576 -21.808 1.00 63.31 84 ARG A C 1
ATOM 687 O O . ARG A 1 84 ? 39.407 -12.641 -22.273 1.00 63.31 84 ARG A O 1
ATOM 694 N N . LEU A 1 85 ? 37.938 -11.717 -20.839 1.00 60.34 85 LEU A N 1
ATOM 695 C CA . LEU A 1 85 ? 38.863 -10.755 -20.202 1.00 60.34 85 LEU A CA 1
ATOM 696 C C . LEU A 1 85 ? 40.180 -11.398 -19.707 1.00 60.34 85 LEU A C 1
ATOM 698 O O . LEU A 1 85 ? 41.144 -10.698 -19.426 1.00 60.34 85 LEU A O 1
ATOM 702 N N . TRP A 1 86 ? 40.221 -12.730 -19.623 1.00 56.78 86 TRP A N 1
ATOM 703 C CA . TRP A 1 86 ? 41.406 -13.533 -19.349 1.00 56.78 86 TRP A CA 1
ATOM 704 C C . TRP A 1 86 ? 42.497 -13.444 -20.434 1.00 56.78 86 TRP A C 1
ATOM 706 O O . TRP A 1 86 ? 43.674 -13.433 -20.091 1.00 56.78 86 TRP A O 1
ATOM 716 N N . GLU A 1 87 ? 42.150 -13.328 -21.723 1.00 60.06 87 GLU A N 1
ATOM 717 C CA . GLU A 1 87 ? 43.148 -13.216 -22.808 1.00 60.06 87 GLU A CA 1
ATOM 718 C C . GLU A 1 87 ? 43.866 -11.856 -22.804 1.00 60.06 87 GLU A C 1
ATOM 720 O O . GLU A 1 87 ? 45.045 -11.780 -23.134 1.00 60.06 87 GLU A O 1
ATOM 725 N N . LEU A 1 88 ? 43.192 -10.793 -22.350 1.00 60.94 88 LEU A N 1
ATOM 726 C CA . LEU A 1 88 ? 43.773 -9.448 -22.251 1.00 60.94 88 LEU A CA 1
ATOM 727 C C . LEU A 1 88 ? 44.715 -9.275 -21.045 1.00 60.94 88 LEU A C 1
ATOM 729 O O . LEU A 1 88 ? 45.567 -8.394 -21.073 1.00 60.94 88 LEU A O 1
ATOM 733 N N . LEU A 1 89 ? 44.583 -10.108 -20.004 1.00 61.94 89 LEU A N 1
ATOM 734 C CA . LEU A 1 89 ? 45.447 -10.095 -18.811 1.00 61.94 89 LEU A CA 1
ATOM 735 C C . LEU A 1 89 ? 46.613 -11.098 -18.890 1.00 61.94 89 LEU A C 1
ATOM 737 O O . LEU A 1 89 ? 47.631 -10.892 -18.236 1.00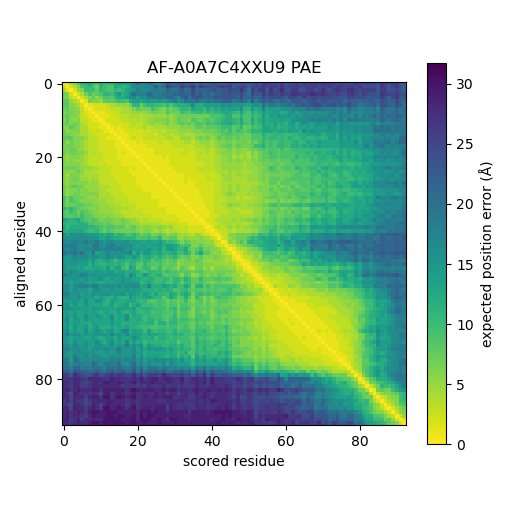 61.94 89 LEU A O 1
ATOM 741 N N . ALA A 1 90 ? 46.494 -12.166 -19.687 1.00 61.19 90 ALA A N 1
ATOM 742 C CA . ALA A 1 90 ? 47.537 -13.188 -19.826 1.00 61.19 90 ALA A CA 1
ATOM 743 C C . ALA A 1 90 ? 48.695 -12.791 -20.769 1.00 61.19 90 ALA A C 1
ATOM 745 O O . ALA A 1 90 ? 49.726 -13.450 -20.759 1.00 61.19 90 ALA A O 1
ATOM 746 N N . GLY A 1 91 ? 48.546 -11.732 -21.576 1.00 57.16 91 GLY A N 1
ATOM 747 C CA . GLY A 1 91 ? 49.584 -11.251 -22.504 1.00 57.16 91 GLY A CA 1
ATOM 748 C C . GLY A 1 91 ? 50.596 -10.261 -21.911 1.00 57.16 91 GLY A C 1
ATOM 749 O O . GLY A 1 91 ? 51.447 -9.763 -22.643 1.00 57.16 91 GLY A O 1
ATOM 750 N N . THR A 1 92 ? 50.491 -9.934 -20.618 1.00 58.62 92 THR A N 1
ATOM 751 C CA . THR A 1 92 ? 51.342 -8.937 -19.935 1.00 58.62 92 THR A CA 1
ATOM 752 C C . THR A 1 92 ? 52.226 -9.513 -18.821 1.00 58.62 92 THR A C 1
ATOM 754 O O . THR A 1 92 ? 52.808 -8.733 -18.069 1.00 58.62 92 THR A O 1
ATOM 757 N N . VAL A 1 93 ? 52.334 -10.843 -18.697 1.00 45.41 93 VAL A N 1
ATOM 758 C CA . VAL A 1 93 ? 53.263 -11.519 -17.767 1.00 45.41 93 VAL A CA 1
ATOM 759 C C . VAL A 1 93 ? 54.163 -12.479 -18.526 1.00 45.41 93 VAL A C 1
ATOM 761 O O . VAL A 1 93 ? 53.623 -13.236 -19.360 1.00 45.41 93 VAL A O 1
#

Secondary structure (DSSP, 8-state):
-TT-S-HHHHHHHHHHHHHHHHHHHHHHHHHHHHHHHHTTTTS-SSPPPSS--PPPHHHHHHHHHHHHHHHHHHHHHHHS----HHHHHHTT-

Mean predicted aligned error: 12.1 Å

Foldseek 3Di:
DLPPDDPVSNVVSCVVVVVVVVVVVVVVVVVVVVVCVVVVPPVDPDDDDPDDDDDDPVNVVVVVVVVVVVVVVVVCCVVCVPPPVVVVVVVPD

Solvent-accessible surface area (backbone atoms only — not comparable to full-atom values): 5786 Å² total; per-residue (Å²): 118,68,80,72,67,58,72,71,57,32,56,60,60,44,47,79,58,49,54,58,50,52,52,50,52,51,52,53,52,49,55,50,50,54,56,36,54,75,67,50,66,76,76,56,92,76,82,81,74,89,82,70,90,71,87,48,75,64,58,54,52,53,50,50,51,55,52,51,53,52,52,50,54,50,48,47,56,67,73,50,68,71,74,58,74,62,64,77,60,62,75,79,113

pLDDT: mean 83.33, std 13.49, range [45.41, 98.06]

Radius of gyration: 30.39 Å; Cα contacts (8 Å, |Δi|>4): 9; chains: 1; bounding box: 79×28×63 Å

Sequence (93 aa):
ELEKGNFLKRVRNYIPILIPLIISAIRRSLELAEAMESRAWGATKKRTNLYVLKLRREDYLFAAITVGILALAIFVRLYLYIPRLWELLAGTV